Protein AF-A0AAV0Y450-F1 (afdb_monomer)

Organism: NCBI:txid13131

InterPro domains:
  IPR043502 DNA/RNA polymerase superfamily [SSF56672] (8-112)

Secondary structure (DSSP, 8-state):
-HHHH-PPPPP--SHHHHHHHHHH--------S-S------TTSTT--TTSPP--------TTHHHHHTTS----S------S-HHHHHHGGGG--TT-S------------

Sequence (112 aa):
MLKFTSIRLNLLSDYKSKLFFERGTRGGLTKFSKLYAKANNPKTPGYKSDEPNTWLVYQDANNLYGWIMSQNIPYGGFSWYAGNPDVALAQLEYMEEADDAGRVYEVDISCP

Mean predicted aligned error: 5.84 Å

Foldseek 3Di:
DCVVVVAAFDDPPDPVVVVVVVVVDDDDDDDDPDPDDDFLDPVDPPHDPPDDGGDDDDDDDDPVVVVVVVFDDDRDPDDDDPDDVVVVVVCVVPDDSPDPDDDDDDDDDDDD

pLDDT: mean 91.31, std 3.62, range [75.0, 96.44]

Radius of gyration: 22.09 Å; Cα contacts (8 Å, |Δi|>4): 43; chains: 1; bounding box: 43×31×60 Å

Structure (mmCIF, N/CA/C/O backbone):
data_AF-A0AAV0Y450-F1
#
_entry.id   AF-A0AAV0Y450-F1
#
loop_
_atom_site.group_PDB
_atom_site.id
_atom_site.type_symbol
_atom_site.label_atom_id
_atom_site.label_alt_id
_atom_site.label_comp_id
_atom_site.label_asym_id
_atom_site.label_entity_id
_atom_site.label_seq_id
_atom_site.pdbx_PDB_ins_code
_atom_site.Cartn_x
_atom_site.Cartn_y
_atom_site.Cartn_z
_atom_site.occupancy
_atom_site.B_iso_or_equiv
_atom_site.auth_seq_id
_atom_site.auth_comp_id
_atom_site.auth_asym_id
_atom_site.auth_atom_id
_atom_site.pdbx_PDB_model_num
ATOM 1 N N . MET A 1 1 ? 13.873 12.153 0.144 1.00 75.00 1 MET A N 1
ATOM 2 C CA . MET A 1 1 ? 14.275 10.830 -0.371 1.00 75.00 1 MET A CA 1
ATOM 3 C C . MET A 1 1 ? 14.794 10.920 -1.792 1.00 75.00 1 MET A C 1
ATOM 5 O O . MET A 1 1 ? 15.997 10.829 -1.927 1.00 75.00 1 MET A O 1
ATOM 9 N N . LEU A 1 2 ? 13.977 11.266 -2.797 1.00 84.50 2 LEU A N 1
ATOM 10 C CA . LEU A 1 2 ? 14.438 11.427 -4.192 1.00 84.50 2 LEU A CA 1
ATOM 11 C C . LEU A 1 2 ? 15.650 12.366 -4.350 1.00 84.50 2 LEU A C 1
ATOM 13 O O . LEU A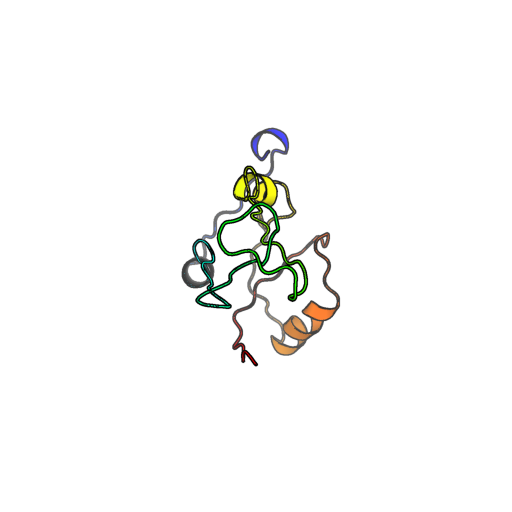 1 2 ? 16.610 12.035 -5.034 1.00 84.50 2 LEU A O 1
ATOM 17 N N . LYS A 1 3 ? 15.657 13.504 -3.638 1.00 84.38 3 LYS A N 1
ATOM 18 C CA . LYS A 1 3 ? 16.806 14.431 -3.606 1.00 84.38 3 LYS A CA 1
ATOM 19 C C . LYS A 1 3 ? 18.098 13.791 -3.072 1.00 84.38 3 LYS A C 1
ATOM 21 O O . LYS A 1 3 ? 19.175 14.185 -3.492 1.00 84.38 3 LYS A O 1
ATOM 26 N N . PHE A 1 4 ? 17.991 12.849 -2.136 1.00 88.62 4 PHE A N 1
ATOM 27 C CA . PHE A 1 4 ? 19.140 12.188 -1.507 1.00 88.62 4 PHE A CA 1
ATOM 28 C C . PHE A 1 4 ? 19.566 10.928 -2.267 1.00 88.62 4 PHE A C 1
ATOM 30 O O . PHE A 1 4 ? 20.754 10.649 -2.355 1.00 88.62 4 PHE A O 1
ATOM 37 N N . THR A 1 5 ? 18.614 10.193 -2.847 1.00 88.06 5 THR A N 1
ATOM 38 C CA . THR A 1 5 ? 18.879 8.976 -3.627 1.00 88.06 5 THR A CA 1
ATOM 39 C C . THR A 1 5 ? 19.289 9.274 -5.068 1.00 88.06 5 THR A C 1
ATOM 41 O O . THR A 1 5 ? 19.768 8.384 -5.758 1.00 88.06 5 THR A O 1
ATOM 44 N N . SER A 1 6 ? 19.111 10.515 -5.540 1.00 90.56 6 SER A N 1
ATOM 45 C CA . SER A 1 6 ? 19.386 10.938 -6.924 1.00 90.56 6 SER A CA 1
ATOM 46 C C . SER A 1 6 ? 18.636 10.128 -7.992 1.00 90.56 6 SER A C 1
ATOM 48 O O . SER A 1 6 ? 18.987 10.172 -9.173 1.00 90.56 6 SER A O 1
ATOM 50 N N . ILE A 1 7 ? 17.578 9.418 -7.590 1.00 89.69 7 ILE A N 1
ATOM 51 C CA . ILE A 1 7 ? 16.711 8.662 -8.493 1.00 89.69 7 ILE A CA 1
ATOM 52 C C . ILE A 1 7 ? 15.992 9.643 -9.420 1.00 89.69 7 ILE A C 1
ATOM 54 O O . ILE A 1 7 ? 15.434 10.651 -8.978 1.00 89.69 7 ILE A O 1
ATOM 58 N N . ARG A 1 8 ? 15.985 9.325 -10.716 1.00 91.88 8 ARG A N 1
ATOM 59 C CA . ARG A 1 8 ? 15.222 10.058 -11.728 1.00 91.88 8 ARG A CA 1
ATOM 60 C C . ARG A 1 8 ? 13.947 9.293 -12.043 1.00 91.88 8 ARG A C 1
ATOM 62 O O . ARG A 1 8 ? 14.009 8.131 -12.431 1.00 91.88 8 ARG A O 1
ATOM 69 N N . LEU A 1 9 ? 12.809 9.962 -11.890 1.00 92.62 9 LEU A N 1
ATOM 70 C CA . LEU A 1 9 ? 11.520 9.396 -12.269 1.00 92.62 9 LEU A CA 1
ATOM 71 C C . LEU A 1 9 ? 11.395 9.391 -13.793 1.00 92.62 9 LEU A C 1
ATOM 73 O O . LEU A 1 9 ? 11.637 10.411 -14.443 1.00 92.62 9 LEU A O 1
ATOM 77 N N . ASN A 1 10 ? 11.009 8.251 -14.356 1.00 93.81 10 ASN A N 1
ATOM 78 C CA . ASN A 1 10 ? 10.673 8.154 -15.767 1.00 93.81 10 ASN A CA 1
ATOM 79 C C . ASN A 1 10 ? 9.299 8.782 -16.023 1.00 93.81 10 ASN A C 1
ATOM 81 O O . ASN A 1 10 ? 8.330 8.485 -15.322 1.00 93.81 10 ASN A O 1
ATOM 85 N N . LEU A 1 11 ? 9.202 9.612 -17.058 1.00 93.06 11 LEU A N 1
ATOM 86 C CA . LEU A 1 11 ? 7.933 10.187 -17.479 1.00 93.06 11 LEU A CA 1
ATOM 87 C C . LEU A 1 11 ? 7.173 9.190 -18.361 1.00 93.06 11 LEU A C 1
ATOM 89 O O . LEU A 1 11 ? 7.675 8.747 -19.396 1.00 93.06 11 LEU A O 1
ATOM 93 N N . LEU A 1 12 ? 5.925 8.894 -17.995 1.00 91.88 12 LEU A N 1
ATOM 94 C CA . LEU A 1 12 ? 5.016 8.118 -18.838 1.00 91.88 12 LEU A CA 1
ATOM 95 C C . LEU A 1 12 ? 4.651 8.928 -20.088 1.00 91.88 12 LEU A C 1
ATOM 97 O O . LEU A 1 12 ? 3.789 9.804 -20.048 1.00 91.88 12 LEU A O 1
ATOM 101 N N . SER A 1 13 ? 5.342 8.641 -21.190 1.00 89.75 13 SER A N 1
ATOM 102 C CA . SER A 1 13 ? 5.143 9.331 -22.471 1.00 89.75 13 SER A CA 1
ATOM 103 C C . SER A 1 13 ? 4.086 8.653 -23.346 1.00 89.75 13 SER A C 1
ATOM 105 O O . SER A 1 13 ? 3.440 9.312 -24.157 1.00 89.75 13 SER A O 1
ATOM 107 N N . AS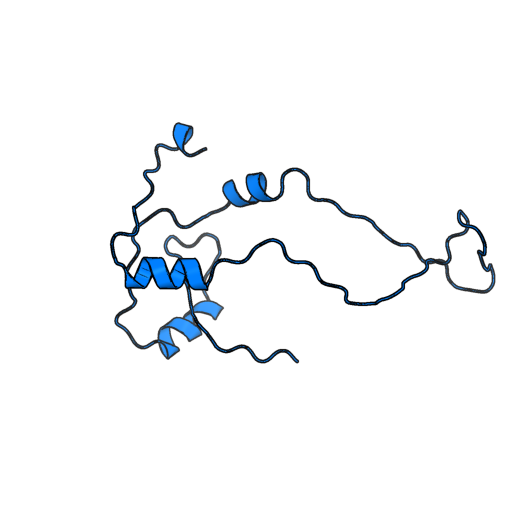P A 1 14 ? 3.890 7.344 -23.174 1.00 92.62 14 ASP A N 1
ATOM 108 C CA . ASP A 1 14 ? 2.854 6.599 -23.885 1.00 92.62 14 ASP A CA 1
ATOM 109 C C . ASP A 1 14 ? 1.460 6.921 -23.327 1.00 92.62 14 ASP A C 1
ATOM 111 O O . ASP A 1 14 ? 1.205 6.821 -22.122 1.00 92.62 14 ASP A O 1
ATOM 115 N N . TYR A 1 15 ? 0.540 7.280 -24.225 1.00 93.94 15 TYR A N 1
ATOM 116 C CA . TYR A 1 15 ? -0.828 7.646 -23.866 1.00 93.94 15 TYR A CA 1
ATOM 117 C C . TYR A 1 15 ? -1.584 6.481 -23.219 1.00 93.94 15 TYR A C 1
ATOM 119 O O . TYR A 1 15 ? -2.322 6.695 -22.257 1.00 93.94 15 TYR A O 1
ATOM 127 N N . LYS A 1 16 ? -1.389 5.248 -23.708 1.00 93.56 16 LYS A N 1
ATOM 128 C CA . LYS A 1 16 ? -2.088 4.078 -23.161 1.00 93.56 16 LYS A CA 1
ATOM 129 C C . LYS A 1 16 ? -1.620 3.788 -21.741 1.00 93.56 16 LYS A C 1
ATOM 131 O O . LYS A 1 16 ? -2.465 3.608 -20.871 1.00 93.56 16 LYS A O 1
ATOM 136 N N . SER A 1 17 ? -0.309 3.814 -21.488 1.00 92.62 17 SER A N 1
ATOM 137 C CA . SER A 1 17 ? 0.245 3.647 -20.139 1.00 92.62 17 SER A CA 1
ATOM 138 C C . SER A 1 17 ? -0.280 4.717 -19.187 1.00 92.62 17 SER A C 1
ATOM 140 O O . SER A 1 17 ? -0.723 4.399 -18.087 1.00 92.62 17 SER A O 1
ATOM 142 N N . LYS A 1 18 ? -0.299 5.985 -19.616 1.00 93.56 18 LYS A N 1
ATOM 143 C CA . LYS A 1 18 ? -0.852 7.075 -18.805 1.00 93.56 18 LYS A CA 1
ATOM 144 C C . LYS A 1 18 ? -2.319 6.824 -18.444 1.00 93.56 18 LYS A C 1
ATOM 146 O O . LYS A 1 18 ? -2.671 6.871 -17.269 1.00 93.56 18 LYS A O 1
ATOM 151 N N . LEU A 1 19 ? -3.151 6.511 -19.437 1.00 95.31 19 LEU A N 1
ATOM 152 C CA . LEU A 1 19 ? -4.575 6.253 -19.230 1.00 95.31 19 LEU A CA 1
ATOM 153 C C . LEU A 1 19 ? -4.816 5.038 -18.322 1.00 95.31 19 LEU A C 1
ATOM 155 O O . LEU A 1 19 ? -5.721 5.068 -17.495 1.00 95.31 19 LEU A O 1
ATOM 159 N N . PHE A 1 20 ? -4.001 3.991 -18.451 1.00 94.50 20 PHE A N 1
ATOM 160 C CA . PHE A 1 20 ? -4.049 2.805 -17.599 1.00 94.50 20 PHE A CA 1
ATOM 161 C C . PHE A 1 20 ? -3.814 3.157 -16.121 1.00 94.50 20 PHE A C 1
ATOM 163 O O . PHE A 1 20 ? -4.641 2.836 -15.267 1.00 94.50 20 PHE A O 1
ATOM 170 N N . PHE A 1 21 ? -2.748 3.903 -15.814 1.00 93.69 21 PHE A N 1
ATOM 171 C CA . PHE A 1 21 ? -2.461 4.333 -14.441 1.00 93.69 21 PHE A CA 1
ATOM 172 C C . PHE A 1 21 ? -3.498 5.323 -13.89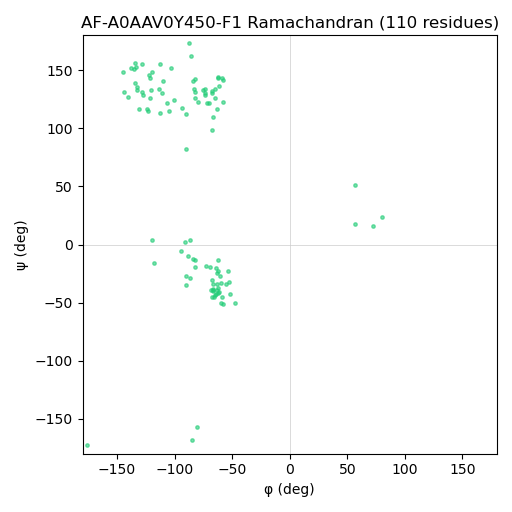7 1.00 93.69 21 PHE A C 1
ATOM 174 O O . PHE A 1 21 ? -3.911 5.204 -12.743 1.00 93.69 21 PHE A O 1
ATOM 181 N N . GLU A 1 22 ? -3.972 6.271 -14.708 1.00 94.19 22 GLU A N 1
ATOM 182 C CA . GLU A 1 22 ? -5.031 7.205 -14.298 1.00 94.19 22 GLU A CA 1
ATOM 183 C C . GLU A 1 22 ? -6.337 6.465 -13.973 1.00 94.19 22 GLU A C 1
ATOM 185 O O . GLU A 1 22 ? -6.962 6.736 -12.947 1.00 94.19 22 GLU A O 1
ATOM 190 N N . ARG A 1 23 ? -6.716 5.468 -14.785 1.00 94.94 23 ARG A N 1
ATOM 191 C CA . ARG A 1 23 ? -7.888 4.612 -14.536 1.00 94.94 23 ARG A CA 1
ATOM 192 C C . ARG A 1 23 ? -7.727 3.710 -13.322 1.00 94.94 23 ARG A C 1
ATOM 194 O O . ARG A 1 23 ? -8.735 3.400 -12.689 1.00 94.94 23 ARG A O 1
ATOM 201 N N . GLY A 1 24 ? -6.508 3.287 -12.995 1.00 92.25 24 GLY A N 1
ATOM 202 C CA . GLY A 1 24 ? -6.204 2.473 -11.814 1.00 92.25 24 GLY A CA 1
ATOM 203 C C . GLY A 1 24 ? -6.062 3.279 -10.519 1.00 92.25 24 GLY A C 1
ATOM 204 O O . GLY A 1 24 ? -6.213 2.727 -9.432 1.00 92.25 24 GLY A O 1
ATOM 205 N N . THR A 1 25 ? -5.820 4.589 -10.607 1.00 92.31 25 THR A N 1
ATOM 206 C CA . THR A 1 25 ? -5.590 5.436 -9.430 1.00 92.31 25 THR A CA 1
ATOM 207 C C . THR A 1 25 ? -6.861 5.556 -8.584 1.00 92.31 25 THR A C 1
ATOM 209 O O . THR A 1 25 ? -7.950 5.852 -9.083 1.00 92.31 25 THR A O 1
ATOM 212 N N . ARG A 1 26 ? -6.736 5.321 -7.276 1.00 92.88 26 ARG A N 1
ATOM 213 C CA . ARG A 1 26 ? -7.815 5.452 -6.286 1.00 92.88 26 ARG A CA 1
ATOM 214 C C . ARG A 1 26 ? -7.350 6.331 -5.127 1.00 92.88 26 ARG A C 1
ATOM 216 O O . ARG A 1 26 ? -6.156 6.467 -4.880 1.00 92.88 26 ARG A O 1
ATOM 223 N N . GLY A 1 27 ? -8.312 6.949 -4.446 1.00 93.25 27 GLY A N 1
ATOM 224 C CA . GLY A 1 27 ? -8.061 7.736 -3.241 1.00 93.25 27 GLY A CA 1
ATOM 225 C C . GLY A 1 27 ? -7.922 6.866 -1.990 1.00 93.25 27 GLY A C 1
ATOM 226 O O . GLY A 1 27 ? -7.635 5.673 -2.063 1.00 93.25 27 GLY A O 1
ATOM 227 N N . GLY A 1 28 ? -8.161 7.472 -0.826 1.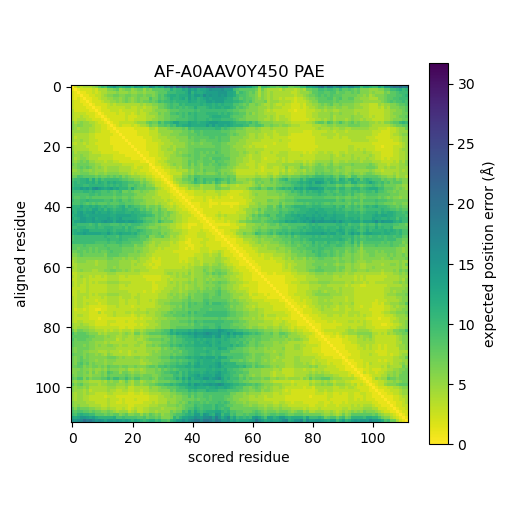00 92.19 28 GLY A N 1
ATOM 228 C CA . GLY A 1 28 ? -8.174 6.752 0.446 1.00 92.19 28 GLY A CA 1
ATOM 229 C C . GLY A 1 28 ? -9.272 5.686 0.510 1.00 92.19 28 GLY A C 1
ATOM 230 O O . GLY A 1 28 ? -10.384 5.882 0.016 1.00 92.19 28 GLY A O 1
ATOM 231 N N . LEU A 1 29 ? -8.968 4.560 1.154 1.00 92.56 29 LEU A N 1
ATOM 232 C CA . LEU A 1 29 ? -9.938 3.500 1.409 1.00 92.56 29 LEU A CA 1
ATOM 233 C C . LEU A 1 29 ? -10.814 3.878 2.610 1.00 92.56 29 LEU A C 1
ATOM 235 O O . LEU A 1 29 ? -10.312 4.087 3.709 1.00 92.56 29 LEU A O 1
ATOM 239 N N . THR A 1 30 ? -12.132 3.926 2.420 1.00 91.19 30 THR A N 1
ATOM 240 C CA . THR A 1 30 ? -13.106 4.057 3.514 1.00 91.19 30 THR A CA 1
ATOM 241 C C . THR A 1 30 ? -14.073 2.886 3.446 1.00 91.19 30 THR A C 1
ATOM 243 O O . THR A 1 30 ? -14.808 2.738 2.472 1.00 91.19 30 THR A O 1
ATOM 246 N N . LYS A 1 31 ? -14.058 2.028 4.471 1.00 88.81 31 LYS A N 1
ATOM 247 C CA . LYS A 1 31 ? -14.897 0.828 4.551 1.00 88.81 31 LYS A CA 1
ATOM 248 C C . LYS A 1 31 ? -15.535 0.720 5.929 1.00 88.81 31 LYS A C 1
ATOM 250 O O . LYS A 1 31 ? -14.866 0.895 6.942 1.00 88.81 31 LYS A O 1
ATOM 255 N N . PHE A 1 32 ? -16.808 0.335 5.951 1.00 86.81 32 PHE A N 1
ATOM 256 C CA . PHE A 1 32 ? -17.525 -0.037 7.165 1.00 86.81 32 PHE A CA 1
ATOM 257 C C . PHE A 1 32 ? -17.857 -1.530 7.112 1.00 86.81 32 PHE A C 1
ATOM 259 O O . PHE A 1 32 ? -18.643 -1.956 6.273 1.00 86.81 32 PHE A O 1
ATOM 266 N N . SER A 1 33 ? -17.257 -2.333 7.996 1.00 86.81 33 SER A N 1
ATOM 267 C CA . SER A 1 33 ? -17.563 -3.774 8.091 1.00 86.81 33 SER A CA 1
ATOM 268 C C . SER A 1 33 ? -18.754 -4.064 9.009 1.00 86.81 33 SER A C 1
ATOM 270 O O . SER A 1 33 ? -19.466 -5.042 8.817 1.00 86.81 33 SER A O 1
ATOM 272 N N . LYS A 1 34 ? -18.982 -3.216 10.018 1.00 89.00 34 LYS A N 1
ATOM 273 C CA . LYS A 1 34 ? -20.109 -3.302 10.951 1.00 89.00 34 LYS A CA 1
ATOM 274 C C . LYS A 1 34 ? -20.614 -1.891 11.221 1.00 89.00 34 LYS A C 1
ATOM 276 O O . LYS A 1 34 ? -19.825 -1.036 11.608 1.00 89.00 34 LYS A O 1
ATOM 281 N N . LEU A 1 35 ? -21.913 -1.659 11.033 1.00 89.81 35 LEU A N 1
ATOM 282 C CA . LEU A 1 35 ? -22.515 -0.330 11.191 1.00 89.81 35 LEU A CA 1
ATOM 283 C C . LEU A 1 35 ? -22.403 0.201 12.629 1.00 89.81 35 LEU A C 1
ATOM 285 O O . LEU A 1 35 ? -22.242 1.398 12.838 1.00 89.81 35 LEU A O 1
ATOM 289 N N . TYR A 1 36 ? -22.479 -0.691 13.620 1.00 91.44 36 TYR A N 1
ATOM 290 C CA . TYR A 1 36 ? -22.422 -0.325 15.031 1.00 91.44 36 TYR A CA 1
ATOM 291 C C . TYR A 1 36 ? -21.669 -1.367 15.859 1.00 91.44 36 TYR A C 1
ATOM 293 O O . TYR A 1 36 ? -21.955 -2.565 15.793 1.00 91.44 36 TYR A O 1
ATOM 301 N N . ALA A 1 37 ? -20.732 -0.906 16.681 1.00 90.38 37 ALA A N 1
ATOM 302 C CA . ALA A 1 37 ? -20.048 -1.716 17.677 1.00 90.38 37 ALA A CA 1
ATOM 303 C C . ALA A 1 37 ? -20.033 -0.968 19.012 1.00 90.38 37 ALA A C 1
ATOM 305 O O . ALA A 1 37 ? -19.734 0.223 19.061 1.00 90.38 37 ALA A O 1
ATOM 306 N N . LYS A 1 38 ? -20.337 -1.683 20.096 1.00 91.75 38 LYS A N 1
ATOM 307 C CA . LYS A 1 38 ? -20.265 -1.175 21.465 1.00 91.75 38 LYS A CA 1
ATOM 308 C C . LYS A 1 38 ? -19.429 -2.140 22.292 1.00 91.75 38 LYS A C 1
ATOM 310 O O . LYS A 1 38 ? -19.695 -3.338 22.277 1.00 91.75 38 LYS A O 1
ATOM 315 N N . ALA A 1 39 ? -18.434 -1.608 22.989 1.00 94.06 39 ALA A N 1
ATOM 316 C CA . ALA A 1 39 ? -17.660 -2.355 23.968 1.00 94.06 39 ALA A CA 1
ATOM 317 C C . ALA A 1 39 ? -18.379 -2.374 25.326 1.00 94.06 39 ALA A C 1
ATOM 319 O O . ALA A 1 39 ? -18.924 -1.359 25.759 1.00 94.06 39 ALA A O 1
ATOM 320 N N . ASN A 1 40 ? -18.330 -3.515 26.004 1.00 96.44 40 ASN A N 1
ATOM 321 C CA . ASN A 1 40 ? -18.670 -3.680 27.411 1.00 96.44 40 ASN A CA 1
ATOM 322 C C . ASN A 1 40 ? -17.400 -3.466 28.243 1.00 96.44 40 ASN A C 1
ATOM 324 O O . ASN A 1 40 ? -16.688 -4.411 28.571 1.00 96.44 40 ASN A O 1
ATOM 328 N N . ASN A 1 41 ? -17.067 -2.206 28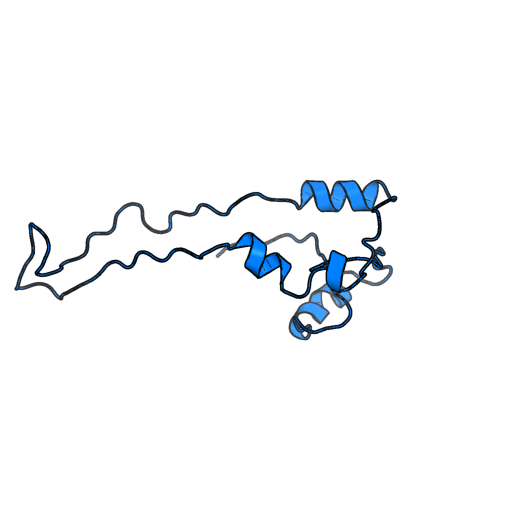.517 1.00 95.38 41 ASN A N 1
ATOM 329 C CA . ASN A 1 41 ? -15.870 -1.840 29.269 1.00 95.38 41 ASN A CA 1
ATOM 330 C C . ASN A 1 41 ? -16.278 -1.268 30.641 1.00 95.38 41 ASN A C 1
ATOM 332 O O . ASN A 1 41 ? -17.077 -0.327 30.663 1.00 95.38 41 ASN A O 1
ATOM 336 N N . PRO A 1 42 ? -15.696 -1.740 31.765 1.00 95.06 42 PRO A N 1
ATOM 337 C CA . PRO A 1 42 ? -15.988 -1.231 33.112 1.00 95.06 42 PRO A CA 1
ATOM 338 C C . PRO A 1 42 ? -15.841 0.287 33.279 1.00 95.06 42 PRO A C 1
ATOM 340 O O . PRO A 1 42 ? -16.434 0.878 34.175 1.00 95.06 42 PRO A O 1
ATOM 343 N N . LYS A 1 43 ? -15.047 0.937 32.419 1.00 93.06 43 LYS A N 1
ATOM 344 C CA . LYS A 1 43 ? -14.810 2.387 32.435 1.00 93.06 43 LYS A CA 1
ATOM 345 C C . LYS A 1 43 ? -15.842 3.195 31.637 1.00 93.06 43 LYS A C 1
ATOM 347 O O . LYS A 1 43 ? -15.667 4.400 31.486 1.00 93.06 43 LYS A O 1
ATOM 352 N N . THR A 1 44 ? -16.874 2.559 31.083 1.00 91.00 44 THR A N 1
ATOM 353 C CA . THR A 1 44 ? -17.861 3.214 30.207 1.00 91.00 44 THR A CA 1
ATOM 354 C C . THR A 1 44 ? -19.286 3.135 30.765 1.00 91.00 44 THR A C 1
ATOM 356 O O . THR A 1 44 ? -19.628 2.154 31.428 1.00 91.00 44 THR A O 1
ATOM 359 N N . PRO A 1 45 ? -20.149 4.139 30.501 1.00 92.19 45 PRO A N 1
ATOM 360 C CA . PRO A 1 45 ? -21.546 4.102 30.929 1.00 92.19 45 PRO A CA 1
ATOM 361 C C . PRO A 1 45 ? -22.326 2.925 30.324 1.00 92.19 45 PRO A C 1
ATOM 363 O O . PRO A 1 45 ? -22.259 2.657 29.120 1.00 92.19 45 PRO A O 1
ATOM 366 N N . GLY A 1 46 ? -23.125 2.256 31.159 1.00 91.62 46 GLY A N 1
ATOM 367 C CA . GLY A 1 46 ? -23.918 1.091 30.756 1.00 91.62 46 GLY A CA 1
ATOM 368 C C . GLY A 1 46 ? -23.128 -0.220 30.692 1.00 91.62 46 GLY A C 1
ATOM 369 O O . GLY A 1 46 ? -23.533 -1.111 29.947 1.00 91.62 46 GLY A O 1
ATOM 370 N N . TYR A 1 47 ? -22.016 -0.313 31.432 1.00 96.19 47 TYR A N 1
ATOM 371 C CA . TYR A 1 47 ? -21.300 -1.561 31.705 1.00 96.19 47 TYR A CA 1
ATOM 372 C C . TYR A 1 47 ? -22.206 -2.587 32.393 1.00 96.19 47 TYR A C 1
ATOM 374 O O . TYR A 1 47 ? -23.001 -2.241 33.270 1.00 96.19 47 TYR A O 1
ATOM 382 N N . LYS A 1 48 ? -22.036 -3.850 32.014 1.00 96.12 48 LYS A N 1
ATOM 383 C CA . LYS A 1 48 ? -22.756 -4.998 32.553 1.00 96.12 48 LYS A CA 1
ATOM 384 C C . LYS A 1 48 ? -21.761 -6.019 33.091 1.00 96.12 48 LYS A C 1
ATOM 386 O O . LYS A 1 48 ? -20.957 -6.552 32.329 1.00 96.12 48 LYS A O 1
ATOM 391 N N . SER A 1 49 ? -21.798 -6.269 34.401 1.00 95.06 49 SER A N 1
ATOM 392 C CA . SER A 1 49 ? -20.859 -7.177 35.080 1.00 95.06 49 SER A CA 1
ATOM 393 C C . SER A 1 49 ? -21.103 -8.656 34.793 1.00 95.06 49 SER A C 1
ATOM 395 O O . SER A 1 49 ? -20.236 -9.481 35.059 1.00 95.06 49 SER A O 1
ATOM 397 N N . ASP A 1 50 ? -22.296 -8.985 34.308 1.00 96.25 50 ASP A N 1
ATOM 398 C CA . ASP A 1 50 ? -22.731 -10.315 33.892 1.00 96.25 50 ASP A CA 1
ATOM 399 C C . ASP A 1 50 ? -22.323 -10.660 32.449 1.00 96.25 50 ASP A C 1
ATOM 401 O O . ASP A 1 50 ? -22.372 -11.826 32.062 1.00 96.25 50 ASP A O 1
ATOM 405 N N . GLU A 1 51 ? -21.879 -9.678 31.661 1.00 95.31 51 GLU A N 1
ATOM 406 C CA . GLU A 1 51 ? -21.397 -9.876 30.293 1.00 95.31 51 GLU A CA 1
ATOM 407 C C . GLU A 1 51 ? -19.855 -9.832 30.226 1.00 95.31 51 GLU A C 1
ATOM 409 O O . GLU A 1 51 ? -19.211 -9.142 31.022 1.00 95.31 51 GLU A O 1
ATOM 414 N N . PRO A 1 52 ? -19.217 -10.516 29.255 1.00 96.19 52 PRO A N 1
ATOM 415 C CA . PRO A 1 52 ? -17.770 -10.447 29.074 1.00 96.19 52 PRO A CA 1
ATOM 416 C C . PRO A 1 52 ? -17.274 -9.020 28.819 1.00 96.19 52 PRO A C 1
ATOM 418 O O . PRO A 1 52 ? -17.901 -8.242 28.093 1.00 96.19 52 PRO A O 1
ATOM 421 N N . ASN A 1 53 ? -16.097 -8.697 29.355 1.00 96.12 53 ASN A N 1
ATOM 422 C CA . ASN A 1 53 ? -15.433 -7.434 29.054 1.00 96.12 53 ASN A CA 1
ATOM 423 C C . ASN A 1 53 ? -14.983 -7.401 27.590 1.00 96.12 53 ASN A C 1
ATOM 425 O O . ASN A 1 53 ? -14.344 -8.334 27.103 1.00 96.12 53 ASN A O 1
ATOM 429 N N . THR A 1 54 ? -15.276 -6.305 26.898 1.00 95.62 54 THR A N 1
ATOM 430 C CA . THR A 1 54 ? -14.827 -6.064 25.522 1.00 95.62 54 THR A CA 1
ATOM 431 C C . THR A 1 54 ? -14.297 -4.643 25.366 1.00 95.62 54 THR A C 1
ATOM 433 O O . THR A 1 54 ? -14.642 -3.740 26.130 1.00 95.62 54 THR A O 1
ATOM 436 N N . TRP A 1 55 ? -13.434 -4.436 24.369 1.00 94.62 55 TRP A N 1
ATOM 437 C CA . TRP A 1 55 ? -12.763 -3.162 24.108 1.00 94.62 55 TRP A CA 1
ATOM 438 C C . TRP A 1 55 ? -12.839 -2.805 22.627 1.00 94.62 55 TRP A C 1
ATOM 440 O O . TRP A 1 55 ? -12.915 -3.678 21.766 1.00 94.62 55 TRP A O 1
ATOM 450 N N . LEU A 1 56 ? -12.803 -1.505 22.343 1.00 93.69 56 LEU A N 1
ATOM 451 C CA . LEU A 1 56 ? -12.595 -0.966 21.003 1.00 93.69 56 LEU A CA 1
ATOM 452 C C . LEU A 1 56 ? -11.213 -0.321 20.966 1.00 93.69 56 LEU A C 1
ATOM 454 O O . LEU A 1 56 ? -10.809 0.330 21.930 1.00 93.69 56 LEU A O 1
ATOM 458 N N . VAL A 1 57 ? -10.508 -0.501 19.855 1.00 94.00 57 VAL A N 1
ATOM 459 C CA . VAL A 1 57 ? -9.202 0.112 19.616 1.00 94.00 57 VAL A CA 1
ATOM 460 C C . VAL A 1 57 ? -9.322 1.113 18.474 1.00 94.00 57 VAL A C 1
ATOM 462 O O . VAL A 1 57 ? -9.927 0.815 17.446 1.00 94.00 57 VAL A O 1
ATOM 465 N N . TYR A 1 58 ? -8.750 2.298 18.668 1.00 92.94 58 TYR A N 1
ATOM 466 C CA . TYR A 1 58 ? -8.551 3.280 17.609 1.00 92.94 58 TYR A CA 1
ATOM 467 C C . TYR A 1 58 ? -7.066 3.293 17.255 1.00 92.94 58 TYR A C 1
ATOM 469 O O . TYR A 1 58 ? -6.229 3.507 18.131 1.00 92.94 58 TYR A O 1
ATOM 477 N N . GLN A 1 59 ? -6.749 3.015 15.994 1.00 95.12 59 GLN A N 1
ATOM 478 C CA . GLN A 1 59 ? -5.385 3.019 15.476 1.00 95.12 59 GLN A CA 1
ATOM 479 C C . GLN A 1 59 ? -5.308 4.038 14.347 1.00 95.12 59 GLN A C 1
ATOM 481 O O . GLN A 1 59 ? -6.173 4.047 13.473 1.00 95.12 59 GLN A O 1
ATOM 486 N N . ASP A 1 60 ? -4.272 4.868 14.379 1.00 96.06 60 ASP A N 1
ATOM 487 C CA . ASP A 1 60 ? -4.007 5.884 13.368 1.00 96.06 60 ASP A CA 1
ATOM 488 C C . ASP A 1 60 ? -2.536 5.814 12.959 1.00 96.06 60 ASP A C 1
ATOM 490 O O . ASP A 1 60 ? -1.645 5.687 13.806 1.00 96.06 60 ASP A O 1
ATOM 494 N N . ALA A 1 61 ? -2.287 5.825 11.652 1.00 94.88 61 ALA A N 1
ATOM 495 C CA . ALA A 1 61 ? -0.945 5.737 11.105 1.00 94.88 61 ALA A CA 1
ATOM 496 C C . ALA A 1 61 ? -0.354 7.141 10.932 1.00 94.88 61 ALA A C 1
ATOM 498 O O . ALA A 1 61 ? -0.749 7.897 10.042 1.00 94.88 61 ALA A O 1
ATOM 499 N N . ASN A 1 62 ? 0.666 7.458 11.729 1.00 95.75 62 ASN A N 1
ATOM 500 C CA . ASN A 1 62 ? 1.405 8.710 11.603 1.00 95.75 62 ASN A CA 1
ATOM 501 C C . ASN A 1 62 ? 2.109 8.783 10.239 1.00 95.75 62 ASN A C 1
ATOM 503 O O . ASN A 1 62 ? 3.021 8.004 9.966 1.00 95.75 62 ASN A O 1
ATOM 507 N N . ASN A 1 63 ? 1.731 9.759 9.408 1.00 94.50 63 ASN A N 1
ATOM 508 C CA . ASN A 1 63 ? 2.340 10.005 8.096 1.00 94.50 63 ASN A CA 1
ATOM 509 C C . ASN A 1 63 ? 2.295 8.786 7.145 1.00 94.50 63 ASN A C 1
ATOM 511 O O . ASN A 1 63 ? 3.307 8.413 6.549 1.00 94.50 63 ASN A O 1
ATOM 515 N N . LEU A 1 64 ? 1.108 8.188 6.976 1.00 94.31 64 LEU A N 1
ATOM 516 C CA . LEU A 1 64 ? 0.892 7.009 6.127 1.00 94.31 64 LEU A CA 1
ATOM 517 C C . LEU A 1 64 ? 1.526 7.136 4.728 1.00 94.31 64 LEU A C 1
ATOM 519 O O . LEU A 1 64 ? 2.284 6.263 4.313 1.00 94.31 64 LEU A O 1
ATOM 523 N N . TYR A 1 65 ? 1.277 8.240 4.015 1.00 91.50 65 TYR A N 1
ATOM 524 C CA . TYR A 1 65 ? 1.843 8.439 2.674 1.00 91.50 65 TYR A CA 1
ATOM 525 C C . TYR A 1 65 ? 3.365 8.587 2.686 1.00 91.50 65 TYR A C 1
ATOM 527 O O . TYR A 1 65 ? 4.031 8.044 1.811 1.00 91.50 65 TYR A O 1
ATOM 535 N N . GLY A 1 66 ? 3.938 9.273 3.678 1.00 92.31 66 GLY A N 1
ATOM 536 C CA . GLY A 1 66 ? 5.391 9.390 3.791 1.00 92.31 66 GLY A CA 1
ATOM 537 C C . GLY A 1 66 ? 6.072 8.053 4.094 1.00 92.31 66 GLY A C 1
ATOM 538 O O . GLY A 1 66 ? 7.165 7.796 3.587 1.00 92.31 66 GLY A O 1
ATOM 539 N N . TRP A 1 67 ? 5.412 7.179 4.862 1.00 91.69 67 TRP A N 1
ATOM 540 C CA . TRP A 1 67 ? 5.885 5.814 5.084 1.00 91.69 67 TRP A CA 1
ATOM 541 C C . TRP A 1 67 ? 5.864 4.988 3.791 1.00 91.69 67 TRP A C 1
ATOM 543 O O . TRP A 1 67 ? 6.877 4.373 3.462 1.00 91.69 67 TRP A O 1
ATOM 553 N N . ILE A 1 68 ? 4.776 5.052 3.009 1.00 91.25 68 ILE A N 1
ATOM 554 C CA . ILE A 1 68 ? 4.679 4.384 1.696 1.00 91.25 68 ILE A CA 1
ATOM 555 C C . ILE A 1 68 ? 5.735 4.905 0.721 1.00 91.25 68 ILE A C 1
ATOM 557 O O . ILE A 1 68 ? 6.378 4.124 0.031 1.00 91.25 68 ILE A O 1
ATOM 561 N N . MET A 1 69 ? 5.983 6.217 0.703 1.00 89.50 69 MET A N 1
ATOM 562 C CA . MET A 1 69 ? 7.047 6.804 -0.117 1.00 89.50 69 MET A CA 1
ATOM 563 C C . MET A 1 69 ? 8.451 6.312 0.265 1.00 89.50 69 MET A C 1
ATOM 565 O O . MET A 1 69 ? 9.377 6.583 -0.491 1.00 89.50 69 MET A O 1
ATOM 569 N N . SER A 1 70 ? 8.611 5.652 1.422 1.00 88.12 70 SER A N 1
ATOM 570 C CA . SER A 1 70 ? 9.864 5.042 1.898 1.00 88.12 70 SER A CA 1
ATOM 571 C C . SER A 1 70 ? 10.003 3.562 1.559 1.00 88.12 70 SER A C 1
ATOM 573 O O . SER A 1 70 ? 11.064 3.001 1.818 1.00 88.12 70 SER A O 1
ATOM 575 N N . GLN A 1 71 ? 8.963 2.947 0.995 1.00 88.44 71 GLN A N 1
ATOM 576 C CA . GLN A 1 71 ? 9.001 1.572 0.501 1.00 88.44 71 GLN A CA 1
ATOM 577 C C . GLN A 1 71 ? 9.499 1.526 -0.952 1.00 88.44 71 GLN A C 1
ATOM 579 O O . GLN A 1 71 ? 9.664 2.563 -1.606 1.00 88.44 71 GLN A O 1
ATOM 584 N N . ASN A 1 72 ? 9.712 0.317 -1.474 1.00 87.81 72 ASN A N 1
ATOM 585 C CA . ASN A 1 72 ? 10.035 0.108 -2.882 1.00 87.81 72 ASN A CA 1
ATOM 586 C C . ASN A 1 72 ? 8.832 0.485 -3.757 1.00 87.81 72 ASN A C 1
ATOM 588 O O . ASN A 1 72 ? 7.808 -0.192 -3.768 1.00 87.81 72 ASN A O 1
ATOM 592 N N . ILE A 1 73 ? 8.959 1.585 -4.500 1.00 89.44 73 ILE A N 1
ATOM 593 C CA . ILE A 1 73 ? 7.929 2.075 -5.422 1.00 89.44 73 ILE A CA 1
ATOM 594 C C . ILE A 1 73 ? 8.482 2.177 -6.848 1.00 89.44 73 ILE A C 1
ATOM 596 O O . ILE A 1 73 ? 9.657 2.513 -7.036 1.00 89.44 73 ILE A O 1
ATOM 600 N N . PRO A 1 74 ? 7.655 1.921 -7.877 1.00 90.75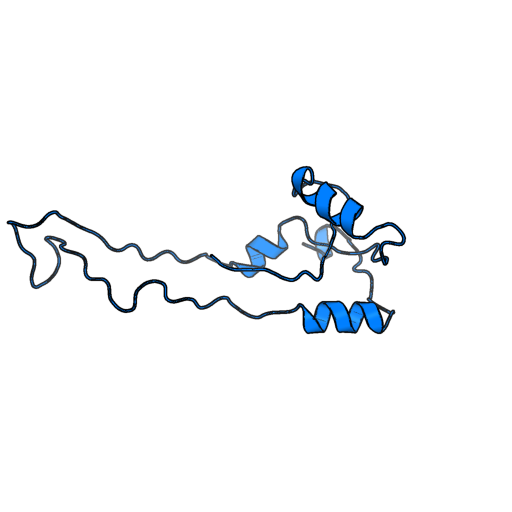 74 PRO A N 1
ATOM 601 C CA . PRO A 1 74 ? 8.104 1.977 -9.260 1.00 90.75 74 PRO A CA 1
ATOM 602 C C . PRO A 1 74 ? 8.500 3.406 -9.644 1.00 90.75 74 PRO A C 1
ATOM 604 O O . PRO A 1 74 ? 7.714 4.344 -9.516 1.00 90.75 74 PRO A O 1
ATOM 607 N N . TYR A 1 75 ? 9.723 3.567 -10.151 1.00 91.62 75 TYR A N 1
ATOM 608 C CA . TYR A 1 75 ? 10.269 4.868 -10.548 1.00 91.62 75 TYR A CA 1
ATOM 609 C C . TYR A 1 75 ? 10.597 4.963 -12.045 1.00 91.62 75 TYR A C 1
ATOM 611 O O . TYR A 1 75 ? 10.773 6.069 -12.555 1.00 91.62 75 TYR A O 1
ATOM 619 N N . GLY A 1 76 ? 10.681 3.843 -12.773 1.00 93.62 76 GLY A N 1
ATOM 620 C CA . GLY A 1 76 ? 11.034 3.843 -14.190 1.00 93.62 76 GLY A CA 1
ATOM 621 C C . GLY A 1 76 ? 10.991 2.474 -14.859 1.00 93.62 76 GLY A C 1
ATOM 622 O O . GLY A 1 76 ? 10.507 1.512 -14.279 1.00 93.62 76 GLY A O 1
ATOM 623 N N . GLY A 1 77 ? 11.455 2.408 -16.113 1.00 93.19 77 GLY A N 1
ATOM 624 C CA . GLY A 1 77 ? 11.502 1.150 -16.876 1.00 93.19 77 GLY A CA 1
ATOM 625 C C . GLY A 1 77 ? 10.141 0.614 -17.342 1.00 93.19 77 GLY A C 1
ATOM 626 O O . GLY A 1 77 ? 10.040 -0.548 -17.725 1.00 93.19 77 GLY A O 1
ATOM 627 N N . PHE A 1 78 ? 9.094 1.444 -17.319 1.00 92.81 78 PHE A N 1
ATOM 628 C CA . PHE A 1 78 ? 7.745 1.038 -17.711 1.00 92.81 78 PHE A CA 1
ATOM 629 C C . PHE A 1 78 ? 7.702 0.506 -19.146 1.00 92.81 78 PHE A C 1
ATOM 631 O O . PHE A 1 78 ? 8.045 1.212 -20.095 1.00 92.81 78 PHE A O 1
ATOM 638 N N . SER A 1 79 ? 7.237 -0.730 -19.294 1.00 92.81 79 SER A N 1
ATOM 639 C CA . SER A 1 79 ? 7.0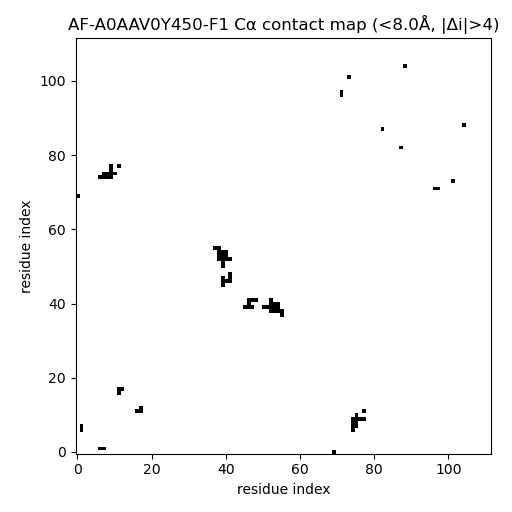16 -1.380 -20.581 1.00 92.81 79 SER A CA 1
ATOM 640 C C . SER A 1 79 ? 5.791 -2.284 -20.502 1.00 92.81 79 SER A C 1
ATOM 642 O O . SER A 1 79 ? 5.465 -2.823 -19.444 1.00 92.81 79 SER A O 1
ATOM 644 N N . TRP A 1 80 ? 5.091 -2.422 -21.626 1.00 92.44 80 TRP A N 1
ATOM 645 C CA . TRP A 1 80 ? 4.001 -3.382 -21.746 1.00 92.44 80 TRP A CA 1
ATOM 646 C C . TRP A 1 80 ? 4.576 -4.792 -21.850 1.00 92.44 80 TRP A C 1
ATOM 648 O O . TRP A 1 80 ? 5.506 -5.034 -22.622 1.00 92.44 80 TRP A O 1
ATOM 658 N N . TYR A 1 81 ? 4.012 -5.729 -21.092 1.00 91.06 81 TYR A N 1
ATOM 659 C CA . TYR A 1 81 ? 4.406 -7.127 -21.182 1.00 91.06 81 TYR A CA 1
ATOM 660 C C . TYR A 1 81 ? 3.941 -7.719 -22.519 1.00 91.06 81 TYR A C 1
ATOM 662 O O . TYR A 1 81 ? 2.755 -7.690 -22.835 1.00 91.06 81 TYR A O 1
ATOM 670 N N . ALA A 1 82 ? 4.880 -8.239 -23.312 1.00 92.81 82 ALA A N 1
ATOM 671 C CA . ALA A 1 82 ? 4.601 -8.786 -24.644 1.00 92.81 82 ALA A CA 1
ATOM 672 C C . ALA A 1 82 ? 4.230 -10.281 -24.637 1.00 92.81 82 ALA A C 1
ATOM 674 O O . ALA A 1 82 ? 3.858 -10.826 -25.675 1.00 92.81 82 ALA A O 1
ATOM 675 N N . GLY A 1 83 ? 4.396 -10.958 -23.497 1.00 91.19 83 GLY A N 1
ATOM 676 C CA . GLY A 1 83 ? 4.112 -12.385 -23.356 1.00 91.19 83 GLY A CA 1
ATOM 677 C C . GLY A 1 83 ? 2.642 -12.681 -23.055 1.00 91.19 83 GLY A C 1
ATOM 678 O O . GLY A 1 83 ? 1.778 -11.811 -23.134 1.00 91.19 83 GLY A O 1
ATOM 679 N N . ASN A 1 84 ? 2.368 -13.929 -22.674 1.00 92.00 84 ASN A N 1
ATOM 680 C CA . ASN A 1 84 ? 1.025 -14.362 -22.297 1.00 92.00 84 ASN A CA 1
ATOM 681 C C . ASN A 1 84 ? 0.618 -13.775 -20.919 1.00 92.00 84 ASN A C 1
ATOM 683 O O . ASN A 1 84 ? 1.304 -14.065 -19.932 1.00 92.00 84 ASN A O 1
ATOM 687 N N . PRO A 1 85 ? -0.487 -13.008 -20.822 1.00 89.50 85 PRO A N 1
ATOM 688 C CA . PRO A 1 85 ? -0.996 -12.475 -19.558 1.00 89.50 85 PRO A CA 1
ATOM 689 C C . PRO A 1 85 ? -1.260 -13.530 -18.477 1.00 89.50 85 PRO A C 1
ATOM 691 O O . PRO A 1 85 ? -0.995 -13.251 -17.313 1.00 89.50 85 PRO A O 1
ATOM 694 N N . ASP A 1 86 ? -1.695 -14.741 -18.833 1.00 89.94 86 ASP A N 1
ATOM 695 C CA . ASP A 1 86 ? -1.972 -15.812 -17.863 1.00 89.94 86 ASP A CA 1
ATOM 696 C C . ASP A 1 86 ? -0.687 -16.294 -17.179 1.00 89.94 86 ASP A C 1
ATOM 698 O O . ASP A 1 86 ? -0.644 -16.518 -15.970 1.00 89.94 86 ASP A O 1
ATOM 702 N N . VAL A 1 87 ? 0.401 -16.390 -17.951 1.00 90.31 87 VAL A N 1
ATOM 703 C CA . VAL A 1 87 ? 1.731 -16.731 -17.425 1.00 90.31 87 VAL A CA 1
ATOM 704 C C . VAL A 1 87 ? 2.257 -15.599 -16.548 1.00 90.31 87 VAL A C 1
ATOM 706 O O . VAL A 1 87 ? 2.859 -15.857 -15.508 1.00 90.31 87 VAL A O 1
ATOM 709 N N . ALA A 1 88 ? 2.020 -14.344 -16.940 1.00 89.19 88 ALA A N 1
ATOM 710 C CA . ALA A 1 88 ? 2.390 -13.200 -16.117 1.00 89.19 88 ALA A CA 1
ATOM 711 C C . ALA A 1 88 ? 1.616 -13.188 -14.793 1.00 89.19 88 ALA A C 1
ATOM 713 O O . ALA A 1 88 ? 2.223 -12.951 -13.753 1.00 89.19 88 ALA A O 1
ATOM 714 N N . LEU A 1 89 ? 0.314 -13.483 -14.828 1.00 91.25 89 LEU A N 1
ATOM 715 C CA . LEU A 1 89 ? -0.545 -13.520 -13.651 1.00 91.25 89 LEU A CA 1
ATOM 716 C C . LEU A 1 89 ? -0.127 -14.632 -12.684 1.00 91.25 89 LEU A C 1
ATOM 718 O O . LEU A 1 89 ? -0.003 -14.370 -11.494 1.00 91.25 89 LEU A O 1
ATOM 722 N N . ALA A 1 90 ? 0.177 -15.833 -13.185 1.00 91.44 90 ALA A N 1
ATOM 723 C CA . ALA A 1 90 ? 0.654 -16.948 -12.361 1.00 91.44 90 ALA A CA 1
ATOM 724 C C . ALA A 1 90 ? 1.969 -16.636 -11.625 1.00 91.44 90 ALA A C 1
ATOM 726 O O . ALA A 1 90 ? 2.231 -17.171 -10.553 1.00 91.44 90 ALA A O 1
ATOM 727 N N . GLN A 1 91 ? 2.800 -15.741 -12.170 1.00 86.94 91 GLN A N 1
ATOM 728 C CA . GLN A 1 91 ? 4.055 -15.351 -11.526 1.00 86.94 91 GLN A CA 1
ATOM 729 C C . GLN A 1 91 ? 3.840 -14.532 -10.247 1.00 86.94 91 GLN A C 1
ATOM 731 O O . GLN A 1 91 ? 4.746 -14.524 -9.422 1.00 86.94 91 GLN A O 1
ATOM 736 N N . LEU A 1 92 ? 2.661 -13.921 -10.039 1.00 88.19 92 LEU A N 1
ATOM 737 C CA . LEU A 1 92 ? 2.326 -13.197 -8.802 1.00 88.19 92 LEU A CA 1
ATOM 738 C C . LEU A 1 92 ? 2.546 -14.029 -7.534 1.00 88.19 92 LEU A C 1
ATOM 740 O O . LEU A 1 92 ? 2.891 -13.460 -6.505 1.00 88.19 92 LEU A O 1
ATOM 744 N N . GLU A 1 93 ? 2.361 -15.349 -7.601 1.00 90.31 93 GLU A N 1
ATOM 745 C CA . GLU A 1 93 ? 2.524 -16.252 -6.453 1.00 90.31 93 GLU A CA 1
ATOM 746 C C . GLU A 1 93 ? 3.954 -16.280 -5.893 1.00 90.31 93 GLU A C 1
ATOM 748 O O . GLU A 1 93 ? 4.145 -16.633 -4.731 1.00 90.31 93 GLU A O 1
ATOM 753 N N . TYR A 1 94 ? 4.949 -15.9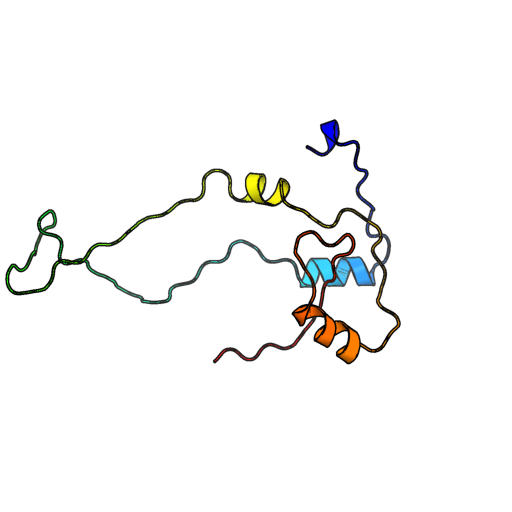17 -6.708 1.00 89.38 94 TYR A N 1
ATOM 754 C CA . TYR A 1 94 ? 6.371 -16.043 -6.380 1.00 89.38 94 TYR A CA 1
ATOM 755 C C . TYR A 1 94 ? 7.108 -14.696 -6.373 1.00 89.38 94 TYR A C 1
ATOM 757 O O . TYR A 1 94 ? 8.327 -14.693 -6.234 1.00 89.38 94 TYR A O 1
ATOM 765 N N . MET A 1 95 ? 6.404 -13.573 -6.571 1.00 89.88 95 MET A N 1
ATOM 766 C CA . MET A 1 95 ? 7.010 -12.236 -6.527 1.00 89.88 95 MET A CA 1
ATOM 767 C C . MET A 1 95 ? 7.142 -11.748 -5.085 1.00 89.88 95 MET A C 1
ATOM 769 O O . MET A 1 95 ? 6.234 -11.928 -4.272 1.00 89.88 95 MET A O 1
ATOM 773 N N . GLU A 1 96 ? 8.238 -11.058 -4.795 1.00 90.38 96 GLU A N 1
ATOM 774 C CA . GLU A 1 96 ? 8.501 -10.442 -3.498 1.00 90.38 96 GLU A CA 1
ATOM 775 C C . GLU A 1 96 ? 8.505 -8.909 -3.590 1.00 90.38 96 GLU A C 1
ATOM 777 O O . GLU A 1 96 ? 8.769 -8.311 -4.632 1.00 90.38 96 GLU A O 1
ATOM 782 N N . GLU A 1 97 ? 8.236 -8.232 -2.470 1.00 84.56 97 GLU A N 1
ATOM 783 C CA . GLU A 1 97 ? 8.250 -6.758 -2.398 1.00 84.56 97 GLU A CA 1
ATOM 784 C C . GLU A 1 97 ? 9.644 -6.160 -2.683 1.00 84.56 97 GLU A C 1
ATOM 786 O O . GLU A 1 97 ? 9.777 -5.003 -3.092 1.00 84.56 97 GLU A O 1
ATOM 791 N N . ALA A 1 98 ? 10.695 -6.950 -2.460 1.00 86.31 98 ALA A N 1
ATOM 792 C CA . ALA A 1 98 ? 12.080 -6.559 -2.682 1.00 86.31 98 ALA A CA 1
ATOM 793 C C . ALA A 1 98 ? 12.599 -6.891 -4.091 1.00 86.31 98 ALA A C 1
ATOM 795 O O . ALA A 1 98 ? 13.769 -6.624 -4.362 1.00 86.31 98 ALA A O 1
ATOM 796 N N . ASP A 1 99 ? 11.761 -7.444 -4.973 1.00 89.94 99 ASP A N 1
ATOM 797 C CA . ASP A 1 99 ? 12.166 -7.764 -6.338 1.00 89.94 99 ASP A CA 1
ATOM 798 C C . ASP A 1 99 ? 12.559 -6.506 -7.123 1.00 89.94 99 ASP A C 1
ATOM 800 O O . ASP A 1 99 ? 11.930 -5.448 -7.035 1.00 89.94 99 ASP A O 1
ATOM 804 N N . ASP A 1 100 ? 13.567 -6.651 -7.984 1.00 87.81 100 ASP A N 1
ATOM 805 C CA . ASP A 1 100 ? 14.080 -5.561 -8.821 1.00 87.81 100 ASP A CA 1
ATOM 806 C C . ASP A 1 100 ? 13.047 -5.038 -9.841 1.00 87.81 100 ASP A C 1
ATOM 808 O O . ASP A 1 100 ? 13.185 -3.929 -10.368 1.00 87.81 100 ASP A O 1
ATOM 812 N N . ALA A 1 101 ? 12.017 -5.834 -10.154 1.00 88.25 101 ALA A N 1
ATOM 813 C CA . ALA A 1 101 ? 11.003 -5.516 -11.151 1.00 88.25 101 ALA A CA 1
ATOM 814 C C . ALA A 1 101 ? 9.579 -5.728 -10.618 1.00 88.25 101 ALA A C 1
ATOM 816 O O . ALA A 1 101 ? 9.141 -6.851 -10.379 1.00 88.25 101 ALA A O 1
ATOM 817 N N . GLY A 1 102 ? 8.816 -4.636 -10.534 1.00 90.62 102 GLY A N 1
ATOM 818 C CA . GLY A 1 102 ? 7.386 -4.670 -10.227 1.00 90.62 102 GLY A CA 1
ATOM 819 C C . GLY A 1 102 ? 6.509 -4.890 -11.464 1.00 90.62 102 GLY A C 1
ATOM 820 O O . GLY A 1 102 ? 6.924 -4.658 -12.602 1.00 90.62 102 GLY A O 1
ATOM 821 N N . ARG A 1 103 ? 5.257 -5.299 -11.240 1.00 89.88 103 ARG A N 1
ATOM 822 C CA . ARG A 1 103 ? 4.238 -5.471 -12.288 1.00 89.88 103 ARG A CA 1
ATOM 823 C C . ARG A 1 103 ? 2.903 -4.891 -11.858 1.00 89.88 103 ARG A C 1
ATOM 825 O O . ARG A 1 103 ? 2.585 -4.857 -10.675 1.00 89.88 103 ARG A O 1
ATOM 832 N N . VAL A 1 104 ? 2.120 -4.449 -12.836 1.00 91.50 104 VAL A N 1
ATOM 833 C CA . VAL A 1 104 ? 0.782 -3.893 -12.620 1.00 91.50 104 VAL A CA 1
ATOM 834 C C . VAL A 1 104 ? -0.182 -4.618 -13.542 1.00 91.50 104 VAL A C 1
ATOM 836 O O . VAL A 1 104 ? 0.093 -4.758 -14.732 1.00 91.50 104 VAL A O 1
ATOM 839 N N . TYR A 1 105 ? -1.297 -5.076 -12.981 1.00 91.50 105 TYR A N 1
ATOM 840 C CA . TYR A 1 105 ? -2.292 -5.877 -13.682 1.00 91.50 105 TYR A CA 1
ATOM 841 C C . TYR A 1 105 ? -3.650 -5.180 -13.636 1.00 91.50 105 TYR A C 1
ATOM 843 O O . TYR A 1 105 ? -4.018 -4.585 -12.624 1.00 91.50 105 TYR A O 1
ATOM 851 N N . GLU A 1 106 ? -4.400 -5.283 -14.727 1.00 91.25 106 GLU A N 1
ATOM 852 C CA . GLU A 1 106 ? -5.835 -5.011 -14.763 1.00 91.25 106 GLU A CA 1
ATOM 853 C C . GLU A 1 106 ? -6.531 -6.367 -14.836 1.00 91.25 106 GLU A C 1
ATOM 855 O O . GLU A 1 106 ? -6.302 -7.134 -15.770 1.00 91.25 106 GLU A O 1
ATOM 860 N N . VAL A 1 107 ? -7.288 -6.697 -13.791 1.00 90.81 107 VAL A N 1
ATOM 861 C CA . VAL A 1 107 ? -7.900 -8.015 -13.592 1.00 90.81 107 VAL A CA 1
ATOM 862 C C . VAL A 1 107 ? -9.322 -7.862 -13.079 1.00 90.81 107 VAL A C 1
ATOM 864 O O . VAL A 1 107 ? -9.635 -6.905 -12.365 1.00 90.81 107 VAL A O 1
ATOM 867 N N . ASP A 1 108 ? -10.158 -8.845 -13.389 1.00 91.00 108 ASP A N 1
ATOM 868 C CA . ASP A 1 108 ? -11.467 -8.995 -12.770 1.00 91.00 108 ASP A CA 1
ATOM 869 C C . ASP A 1 108 ? -11.326 -9.730 -11.432 1.00 91.00 108 ASP A C 1
ATOM 871 O O . ASP A 1 108 ? -10.642 -10.749 -11.330 1.00 91.00 108 ASP A O 1
ATOM 875 N N . ILE A 1 109 ? -11.977 -9.209 -10.390 1.00 88.75 109 ILE A N 1
ATOM 876 C CA . ILE A 1 109 ? -11.931 -9.777 -9.038 1.00 88.75 109 ILE A CA 1
ATOM 877 C C . ILE A 1 109 ? -13.352 -10.114 -8.596 1.00 88.75 109 ILE A C 1
ATOM 879 O O . ILE A 1 109 ? -14.229 -9.249 -8.576 1.00 88.75 109 ILE A O 1
ATOM 883 N N . SER A 1 110 ? -13.568 -11.359 -8.176 1.00 91.94 110 SER A N 1
ATOM 884 C CA . SER A 1 110 ? -14.770 -11.767 -7.449 1.00 91.94 110 SER A CA 1
ATOM 885 C C . SER A 1 110 ? -14.516 -11.682 -5.945 1.00 91.94 110 SER A C 1
ATOM 887 O O . SER A 1 110 ? -13.660 -12.394 -5.419 1.00 91.94 110 SER A O 1
ATOM 889 N N . CYS A 1 111 ? -15.262 -10.829 -5.244 1.00 81.00 111 CYS A N 1
ATOM 890 C CA . CYS A 1 111 ? -15.247 -10.807 -3.783 1.00 81.00 111 CYS A CA 1
ATOM 891 C C . CYS A 1 111 ? -16.185 -11.900 -3.233 1.00 81.00 111 CYS A C 1
ATOM 893 O O . CYS A 1 111 ? -17.324 -11.970 -3.704 1.00 81.00 111 CYS A O 1
ATOM 895 N N . PRO A 1 112 ? -15.735 -12.729 -2.273 1.00 75.00 112 PRO A N 1
ATOM 896 C CA . PRO A 1 112 ? -16.583 -13.702 -1.584 1.00 75.00 112 PRO A CA 1
ATOM 897 C C . PRO A 1 112 ? -17.616 -13.050 -0.654 1.00 75.00 112 PRO A C 1
ATOM 899 O O . PRO A 1 112 ? -17.392 -11.897 -0.209 1.00 75.00 112 PRO A O 1
#

Solvent-accessible surface area (backbone atoms only — not comparable to full-atom values): 8123 Å² total; per-residue (Å²): 103,56,87,76,70,68,63,74,72,57,77,79,78,52,67,67,62,44,51,52,51,62,71,66,61,74,80,86,89,84,85,79,95,63,99,77,86,82,58,37,32,91,92,43,93,88,49,53,92,92,51,75,80,38,79,82,85,90,85,81,72,84,58,54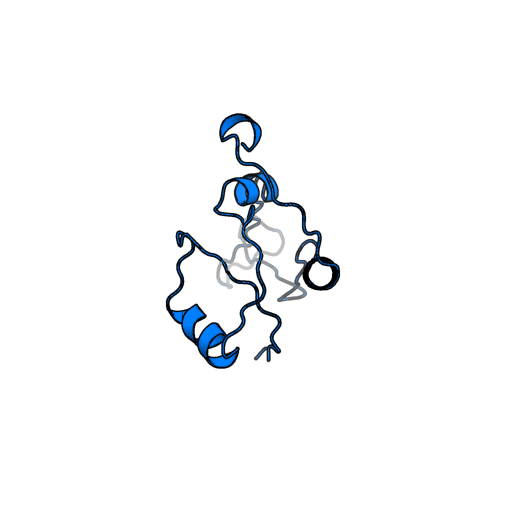,68,64,54,57,71,70,48,87,67,94,45,59,87,86,72,82,83,86,69,62,65,68,64,57,57,62,46,58,83,77,63,59,86,84,50,97,73,87,84,87,83,92,77,90,81,86,83,133